Protein AF-A0A971E4D1-F1 (afdb_monomer)

Secondary structure (DSSP, 8-state):
--PPP-HHHHHHHHHTS---HHHHHHHTTS-HHHHHHHHHHHHHTTS------

Nearest PDB structures (foldseek):
  2w48-assembly1_A  TM=9.307E-01  e=1.385E-03  Klebsiella pneumoniae
  7bhy-assembly1_B  TM=9.370E-01  e=3.025E-03  Bacillus subtilis subsp. subtilis str. 168
  7bhy-assembly1_A  TM=9.304E-01  e=3.228E-03  Bacillus subtilis subsp. subtilis str. 168
  7bhy-assembly2_C-2  TM=9.200E-01  e=7.522E-03  Bacillus subtilis subsp. subtilis str. 168
  3c57-assembly1_A  TM=6.266E-01  e=9.280E-01  Mycobacterium tuberculosis

Structure (mmCIF, N/CA/C/O backbone):
data_AF-A0A971E4D1-F1
#
_entry.id   AF-A0A971E4D1-F1
#
loop_
_atom_site.group_PDB
_atom_site.id
_atom_site.type_symbol
_atom_site.label_atom_id
_atom_site.label_alt_id
_atom_site.label_comp_id
_atom_site.label_asym_id
_atom_site.label_entity_id
_atom_site.label_seq_id
_atom_site.pdbx_PDB_ins_code
_atom_site.Cartn_x
_atom_site.Cartn_y
_atom_site.Cartn_z
_atom_site.occupancy
_atom_site.B_iso_or_equiv
_atom_site.auth_seq_id
_atom_site.auth_comp_id
_atom_site.auth_asym_id
_atom_site.auth_atom_id
_atom_site.pdbx_PDB_model_num
ATOM 1 N N . MET A 1 1 ? -25.097 -2.054 6.472 1.00 42.50 1 MET A N 1
ATOM 2 C CA . MET A 1 1 ? -24.440 -2.121 5.149 1.00 42.50 1 MET A CA 1
ATOM 3 C C . MET A 1 1 ? -22.979 -2.443 5.385 1.00 42.50 1 MET A C 1
ATOM 5 O O . MET A 1 1 ? -22.320 -1.667 6.054 1.00 42.50 1 MET A O 1
ATOM 9 N N . SER 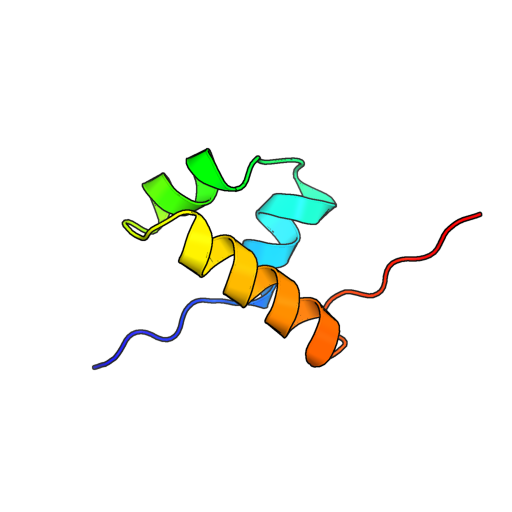A 1 2 ? -22.482 -3.593 4.932 1.00 48.88 2 SER A N 1
ATOM 10 C CA . SER A 1 2 ? -21.038 -3.853 4.965 1.00 48.88 2 SER A CA 1
ATOM 11 C C . SER A 1 2 ? -20.375 -2.942 3.932 1.00 48.88 2 SER A C 1
ATOM 13 O O . SER A 1 2 ? -20.491 -3.202 2.734 1.00 48.88 2 SER A O 1
ATOM 15 N N . GLU A 1 3 ? -19.754 -1.847 4.368 1.00 65.19 3 GLU A N 1
ATOM 16 C CA . GLU A 1 3 ? -19.014 -0.957 3.470 1.00 65.19 3 GLU A CA 1
ATOM 17 C C . GLU A 1 3 ? -17.881 -1.740 2.796 1.00 65.19 3 GLU A C 1
ATOM 19 O O . GLU A 1 3 ? -16.996 -2.306 3.442 1.00 65.19 3 GLU A O 1
ATOM 24 N N . ARG A 1 4 ? -17.948 -1.845 1.465 1.00 85.38 4 ARG A N 1
ATOM 25 C CA . ARG A 1 4 ? -16.869 -2.424 0.663 1.00 85.38 4 ARG A CA 1
ATOM 26 C C . ARG A 1 4 ? -15.755 -1.390 0.550 1.00 85.38 4 ARG A C 1
ATOM 28 O O . ARG A 1 4 ? -15.995 -0.288 0.077 1.00 85.38 4 ARG A O 1
ATOM 35 N N . LEU A 1 5 ? -14.536 -1.781 0.917 1.00 90.75 5 LEU A N 1
ATOM 36 C CA . LEU A 1 5 ? -13.355 -0.932 0.762 1.00 90.75 5 LEU A CA 1
ATOM 37 C C . LEU A 1 5 ? -13.102 -0.592 -0.723 1.00 90.75 5 LEU A C 1
ATOM 39 O O . LEU A 1 5 ? -13.145 -1.503 -1.564 1.00 90.75 5 LEU A O 1
ATOM 43 N N . PRO A 1 6 ? -12.790 0.672 -1.059 1.00 95.75 6 PRO A N 1
ATOM 44 C CA . PRO A 1 6 ? -12.521 1.104 -2.428 1.00 95.75 6 PRO A CA 1
ATOM 45 C C . PRO A 1 6 ? -11.124 0.646 -2.882 1.00 95.75 6 PRO A C 1
ATOM 47 O O . PRO A 1 6 ? -10.116 1.322 -2.699 1.00 95.75 6 PRO A O 1
ATOM 50 N N . ILE A 1 7 ? -11.054 -0.536 -3.505 1.00 96.56 7 ILE A N 1
ATOM 51 C CA . ILE A 1 7 ? -9.790 -1.195 -3.890 1.00 96.56 7 ILE A CA 1
ATOM 52 C C . ILE A 1 7 ? -8.915 -0.310 -4.791 1.00 96.56 7 ILE A C 1
ATOM 54 O O . ILE A 1 7 ? -7.709 -0.217 -4.571 1.00 96.56 7 ILE A O 1
ATOM 58 N N . ALA A 1 8 ? -9.511 0.332 -5.801 1.00 97.50 8 ALA A N 1
ATOM 59 C CA . ALA A 1 8 ? -8.774 1.163 -6.753 1.00 97.50 8 ALA A CA 1
ATOM 60 C C . ALA A 1 8 ? -8.197 2.428 -6.098 1.00 97.50 8 ALA A C 1
ATOM 62 O O . ALA A 1 8 ? -7.095 2.847 -6.433 1.00 97.50 8 ALA A O 1
ATOM 63 N N . GLU A 1 9 ? -8.916 3.017 -5.146 1.00 97.88 9 GLU A N 1
ATOM 64 C CA . GLU A 1 9 ? -8.465 4.206 -4.426 1.00 97.88 9 GLU A CA 1
ATOM 65 C C . GLU A 1 9 ? -7.308 3.879 -3.481 1.00 97.88 9 GLU A C 1
ATOM 67 O O . GLU A 1 9 ? -6.249 4.496 -3.573 1.00 97.88 9 GLU A O 1
ATOM 72 N N . ILE A 1 10 ? -7.458 2.828 -2.668 1.00 98.19 10 ILE A N 1
ATOM 73 C CA . ILE A 1 10 ? -6.399 2.334 -1.778 1.00 98.19 10 ILE A CA 1
ATOM 74 C C . ILE A 1 10 ? -5.136 1.972 -2.576 1.00 98.19 10 ILE A C 1
A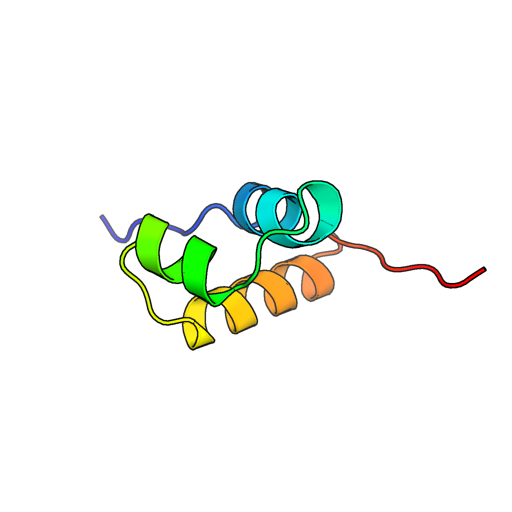TOM 76 O O . ILE A 1 10 ? -4.018 2.254 -2.141 1.00 98.19 10 ILE A O 1
ATOM 80 N N . ALA A 1 11 ? -5.297 1.374 -3.762 1.00 98.31 11 ALA A N 1
ATOM 81 C CA . ALA A 1 11 ? -4.183 1.078 -4.655 1.00 98.31 11 ALA A CA 1
ATOM 82 C C . ALA A 1 11 ? -3.474 2.348 -5.151 1.00 98.31 11 ALA A C 1
ATOM 84 O O . ALA A 1 11 ? -2.248 2.396 -5.081 1.00 98.31 11 ALA A O 1
ATOM 85 N N . ARG A 1 12 ? -4.207 3.383 -5.588 1.00 98.31 12 ARG A N 1
ATOM 86 C CA . ARG A 1 12 ? -3.612 4.668 -6.000 1.00 98.31 12 ARG A CA 1
ATOM 87 C C . ARG A 1 12 ? -2.865 5.350 -4.861 1.00 98.31 12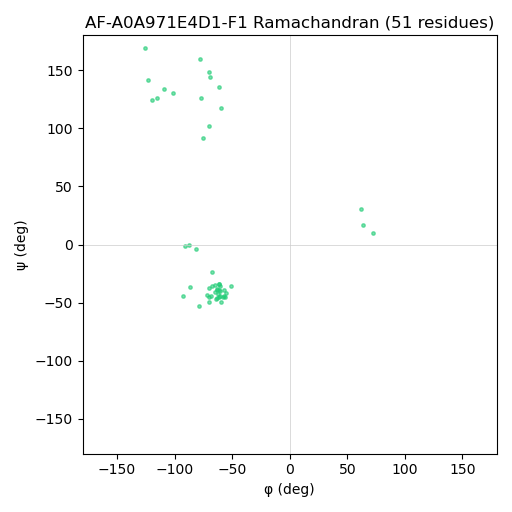 ARG A C 1
ATOM 89 O O . ARG A 1 12 ? -1.724 5.761 -5.039 1.00 98.31 12 ARG A O 1
ATOM 96 N N . MET A 1 13 ? -3.451 5.391 -3.665 1.00 98.38 13 MET A N 1
ATOM 97 C CA . MET A 1 13 ? -2.787 5.961 -2.487 1.00 98.38 13 MET A CA 1
ATOM 98 C C . MET A 1 13 ? -1.424 5.308 -2.222 1.00 98.38 13 MET A C 1
ATOM 100 O O . MET A 1 13 ? -0.464 6.004 -1.898 1.00 98.38 13 MET A O 1
ATOM 104 N N . TYR A 1 14 ? -1.331 3.984 -2.369 1.00 98.62 14 TYR A N 1
ATOM 105 C CA . TYR A 1 14 ? -0.095 3.246 -2.124 1.00 98.62 14 TYR A CA 1
ATOM 106 C C . TYR A 1 14 ? 0.904 3.348 -3.286 1.00 98.62 14 TYR A C 1
ATOM 108 O O . TYR A 1 14 ? 2.063 3.691 -3.069 1.00 98.62 14 TYR A O 1
ATOM 116 N N . TYR A 1 15 ? 0.472 3.040 -4.512 1.00 98.06 15 TYR A N 1
ATOM 117 C CA . TYR A 1 15 ? 1.369 2.897 -5.662 1.00 98.06 15 TYR A CA 1
ATOM 118 C C . TYR A 1 15 ? 1.652 4.212 -6.392 1.00 98.06 15 TYR A C 1
ATOM 120 O O . TYR A 1 15 ? 2.771 4.401 -6.855 1.00 98.06 15 TYR A O 1
ATOM 128 N N . GLU A 1 16 ? 0.670 5.111 -6.498 1.00 97.75 16 GLU A N 1
ATOM 129 C CA . GLU A 1 16 ? 0.832 6.391 -7.204 1.00 97.75 16 GLU A CA 1
ATOM 130 C C . GLU A 1 16 ? 1.258 7.504 -6.248 1.00 97.75 16 GLU A C 1
ATOM 132 O O . GLU A 1 16 ? 2.166 8.271 -6.552 1.00 97.75 16 GLU A O 1
ATOM 137 N N . HIS A 1 17 ? 0.633 7.587 -5.070 1.00 98.12 17 HIS A N 1
ATOM 138 C CA . HIS A 1 17 ? 0.914 8.660 -4.109 1.00 98.12 17 HIS A CA 1
ATOM 139 C C . HIS A 1 17 ? 2.013 8.303 -3.097 1.00 98.12 17 HIS A C 1
ATOM 141 O O . HIS A 1 17 ? 2.330 9.114 -2.229 1.00 98.12 17 HIS A O 1
ATOM 147 N N . GLY A 1 18 ? 2.574 7.090 -3.161 1.00 98.00 18 GLY A N 1
ATOM 148 C CA . GLY A 1 18 ? 3.683 6.659 -2.306 1.00 98.00 18 GLY A CA 1
ATOM 149 C C . GLY A 1 18 ? 3.359 6.597 -0.809 1.00 98.00 18 GLY A C 1
ATOM 150 O O . GLY A 1 18 ? 4.274 6.563 0.017 1.00 98.00 18 GLY A O 1
ATOM 151 N N . ARG A 1 19 ? 2.076 6.591 -0.422 1.00 98.31 19 ARG A N 1
ATOM 152 C CA . ARG A 1 19 ? 1.689 6.498 0.990 1.00 98.31 19 ARG A CA 1
ATOM 153 C C . ARG A 1 19 ? 2.012 5.111 1.527 1.00 98.31 19 ARG A C 1
ATOM 155 O O . ARG A 1 19 ? 1.840 4.104 0.844 1.00 98.31 19 ARG A O 1
ATOM 162 N N . ASN A 1 20 ? 2.426 5.031 2.788 1.00 98.44 20 ASN A N 1
ATOM 163 C CA . ASN A 1 20 ? 2.621 3.737 3.433 1.00 98.44 20 ASN A CA 1
ATOM 164 C C . ASN A 1 20 ? 1.270 3.123 3.868 1.00 98.44 20 ASN A C 1
ATOM 166 O O . ASN A 1 20 ? 0.261 3.808 4.026 1.00 98.44 20 ASN A O 1
ATOM 170 N N . GLN A 1 21 ? 1.249 1.804 4.076 1.00 98.38 21 GLN A N 1
ATOM 171 C CA . GLN A 1 21 ? 0.020 1.074 4.420 1.00 98.38 21 GLN A CA 1
ATOM 172 C C . GLN A 1 21 ? -0.530 1.418 5.810 1.00 98.38 21 GLN A C 1
ATOM 174 O O . GLN A 1 21 ? -1.715 1.206 6.041 1.00 98.38 21 GLN A O 1
ATOM 179 N N . GLU A 1 22 ? 0.312 1.899 6.728 1.00 98.56 22 GLU A N 1
ATOM 180 C CA . GLU A 1 22 ? -0.088 2.250 8.094 1.00 98.56 22 GLU A CA 1
ATOM 181 C C . GLU A 1 22 ? -0.933 3.529 8.095 1.00 98.56 22 GLU A C 1
ATOM 183 O O . GLU A 1 22 ? -1.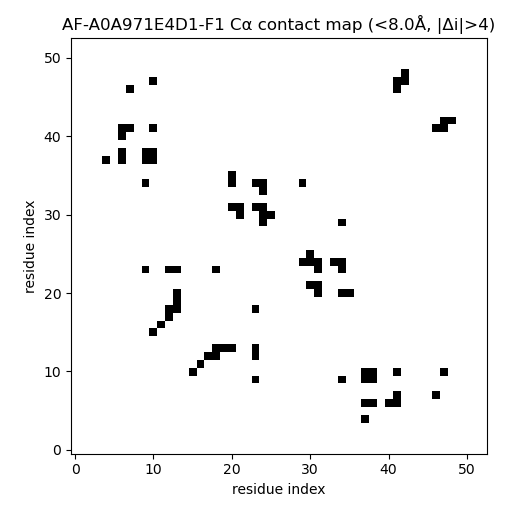990 3.581 8.717 1.00 98.56 22 GLU A O 1
ATOM 188 N N . ASP A 1 23 ? -0.522 4.536 7.327 1.00 98.38 23 ASP A N 1
ATOM 189 C CA . ASP A 1 23 ? -1.250 5.799 7.218 1.00 98.38 23 ASP A CA 1
ATOM 190 C C . ASP A 1 23 ? -2.572 5.631 6.469 1.00 98.38 23 ASP A C 1
ATOM 192 O O . ASP A 1 23 ? -3.578 6.221 6.856 1.00 98.38 23 ASP A O 1
ATOM 196 N N . ILE A 1 24 ? -2.598 4.786 5.433 1.00 98.38 24 ILE A N 1
ATOM 197 C CA . ILE A 1 24 ? -3.848 4.432 4.744 1.00 98.38 24 ILE A CA 1
ATOM 198 C C . ILE A 1 24 ? -4.770 3.668 5.709 1.00 98.38 24 ILE A C 1
ATOM 200 O O . ILE A 1 24 ? -5.968 3.915 5.759 1.00 98.38 24 ILE A O 1
ATOM 204 N N . ALA A 1 25 ? -4.228 2.757 6.518 1.00 98.12 25 ALA A N 1
ATOM 205 C CA . ALA A 1 25 ? -5.015 1.985 7.476 1.00 98.12 25 ALA A CA 1
ATOM 206 C C . ALA A 1 25 ? -5.690 2.875 8.533 1.00 98.12 25 ALA A C 1
ATOM 208 O O . ALA A 1 25 ? -6.877 2.694 8.809 1.00 98.12 25 ALA A O 1
ATOM 209 N N . LYS A 1 26 ? -4.959 3.865 9.063 1.00 98.19 26 LYS A N 1
ATOM 210 C CA . LYS A 1 26 ? -5.487 4.863 10.006 1.00 98.19 26 LYS A CA 1
ATOM 211 C C . LYS A 1 26 ? -6.629 5.679 9.408 1.00 98.19 26 LYS A C 1
ATOM 213 O O . LYS A 1 26 ? -7.641 5.858 10.072 1.00 98.19 26 LYS A O 1
ATOM 218 N N . GLU A 1 27 ? -6.485 6.131 8.163 1.00 96.94 27 GLU A N 1
ATOM 219 C CA . GLU A 1 27 ? -7.515 6.917 7.468 1.00 96.94 27 GLU A CA 1
ATOM 220 C C . GLU A 1 27 ? -8.825 6.143 7.292 1.00 96.94 27 GLU A C 1
ATOM 222 O O . GLU A 1 27 ? -9.904 6.690 7.494 1.00 96.94 27 GLU A O 1
ATOM 227 N N . TYR A 1 28 ? -8.729 4.849 6.989 1.00 95.94 28 TYR A N 1
ATOM 228 C CA . TYR A 1 28 ? -9.889 3.976 6.809 1.00 95.94 28 TYR A CA 1
ATOM 229 C C . TYR A 1 28 ? -10.383 3.329 8.114 1.00 95.94 28 TYR A C 1
ATOM 231 O O . TYR A 1 28 ? -11.329 2.544 8.080 1.00 95.94 28 TYR A O 1
ATOM 239 N N . GLY A 1 29 ? -9.744 3.598 9.260 1.00 96.88 29 GLY A N 1
ATOM 240 C CA . GLY A 1 29 ? -10.116 3.002 10.548 1.00 96.88 29 GLY A CA 1
ATOM 241 C C . GLY A 1 29 ? -9.996 1.472 10.586 1.00 96.88 29 GLY A C 1
ATOM 242 O O . GLY A 1 29 ? -10.760 0.800 11.276 1.00 96.88 29 GLY A O 1
ATOM 243 N N . ILE A 1 30 ? -9.060 0.898 9.826 1.00 95.94 30 ILE A N 1
ATOM 244 C CA . ILE A 1 30 ? -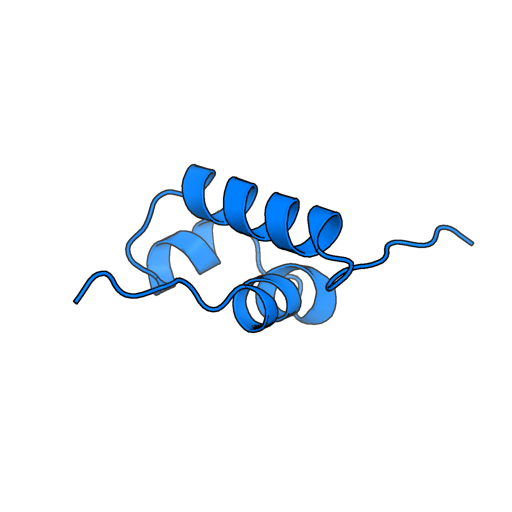8.867 -0.555 9.695 1.00 95.94 30 ILE A CA 1
ATOM 245 C C . ILE A 1 30 ? -7.429 -0.954 10.003 1.00 95.94 30 ILE A C 1
ATOM 247 O O . ILE A 1 30 ? -6.533 -0.129 10.109 1.00 95.94 30 ILE A O 1
ATOM 251 N N . SER A 1 31 ? -7.176 -2.258 10.133 1.00 97.94 31 SER A N 1
ATOM 252 C CA . SER A 1 31 ? -5.806 -2.740 10.320 1.00 97.94 31 SER A CA 1
ATOM 253 C C . SER A 1 31 ? -4.962 -2.589 9.049 1.00 97.94 31 SER A C 1
ATOM 255 O O . SER A 1 31 ? -5.442 -2.831 7.935 1.00 97.94 31 SER A O 1
ATOM 257 N N . ARG A 1 32 ? -3.654 -2.360 9.217 1.00 98.12 32 ARG A N 1
ATOM 258 C CA . ARG A 1 32 ? -2.660 -2.462 8.134 1.00 98.12 32 ARG A CA 1
ATOM 259 C C . ARG A 1 32 ? -2.748 -3.794 7.380 1.00 98.12 32 ARG A C 1
ATOM 261 O O . ARG A 1 32 ? -2.598 -3.834 6.161 1.00 98.12 32 ARG A O 1
ATOM 268 N N . SER A 1 33 ? -3.052 -4.893 8.079 1.00 98.06 33 SER A N 1
ATOM 269 C CA . SER A 1 33 ? -3.237 -6.208 7.446 1.00 98.06 33 SER A CA 1
ATOM 270 C C . SER A 1 33 ? -4.402 -6.223 6.445 1.00 98.06 33 SER A C 1
ATOM 272 O O . SER A 1 33 ? -4.326 -6.895 5.415 1.00 98.06 33 SER A O 1
ATOM 274 N N . THR A 1 34 ? -5.465 -5.454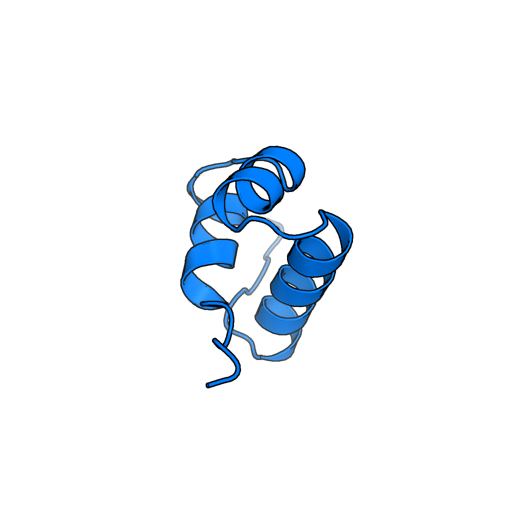 6.709 1.00 97.81 34 THR A N 1
ATOM 275 C CA . THR A 1 34 ? -6.599 -5.292 5.794 1.00 97.81 34 THR A CA 1
ATOM 276 C C . THR A 1 34 ? -6.173 -4.526 4.548 1.00 97.81 34 THR A C 1
ATOM 278 O O . THR A 1 34 ? -6.464 -4.989 3.449 1.00 97.81 34 THR A O 1
ATOM 281 N N . ILE A 1 35 ? -5.407 -3.440 4.696 1.00 98.31 35 ILE A N 1
ATOM 282 C CA . ILE A 1 35 ? -4.824 -2.713 3.556 1.00 98.31 35 ILE A CA 1
ATOM 283 C C . ILE A 1 35 ? -3.935 -3.631 2.712 1.00 98.31 35 ILE A C 1
ATOM 285 O O . ILE A 1 35 ? -4.093 -3.689 1.496 1.00 98.31 35 ILE A O 1
ATOM 289 N N . SER A 1 36 ? -3.073 -4.434 3.339 1.00 98.38 36 SER A N 1
ATOM 290 C CA . SER A 1 36 ? -2.241 -5.411 2.626 1.00 98.38 36 SER A CA 1
ATOM 291 C C . SER A 1 36 ? -3.075 -6.404 1.799 1.00 98.38 36 SER A C 1
ATOM 293 O O . SER A 1 36 ? -2.787 -6.636 0.620 1.00 98.38 36 SER A O 1
ATOM 295 N N . ARG A 1 37 ? -4.167 -6.938 2.372 1.00 98.31 37 ARG A N 1
ATOM 296 C CA . ARG A 1 37 ? -5.110 -7.815 1.654 1.00 98.31 37 ARG A CA 1
ATOM 297 C C . ARG A 1 37 ? -5.814 -7.098 0.500 1.00 98.31 37 ARG A C 1
ATOM 299 O O . ARG A 1 37 ? -5.983 -7.701 -0.557 1.00 98.31 37 ARG A O 1
ATOM 306 N N . VAL A 1 38 ? -6.197 -5.833 0.672 1.00 97.81 38 VAL A N 1
ATOM 307 C CA . VAL A 1 38 ? -6.805 -5.018 -0.393 1.00 97.81 38 VAL A CA 1
ATOM 308 C C . VAL A 1 38 ? -5.826 -4.802 -1.545 1.00 97.81 38 VAL A C 1
ATOM 310 O O . VAL A 1 38 ? -6.188 -5.039 -2.694 1.00 97.81 38 VAL A O 1
ATOM 313 N N . LEU A 1 39 ? -4.576 -4.436 -1.254 1.00 98.38 39 LEU A N 1
ATOM 314 C CA . LEU A 1 39 ? -3.540 -4.250 -2.274 1.00 98.38 39 LEU A CA 1
ATOM 315 C C . LEU A 1 39 ? -3.228 -5.556 -3.010 1.00 98.38 39 LEU A C 1
ATOM 317 O O . LEU A 1 39 ? -3.037 -5.548 -4.224 1.00 98.38 39 LEU A O 1
ATOM 321 N N . LYS A 1 40 ? -3.213 -6.693 -2.299 1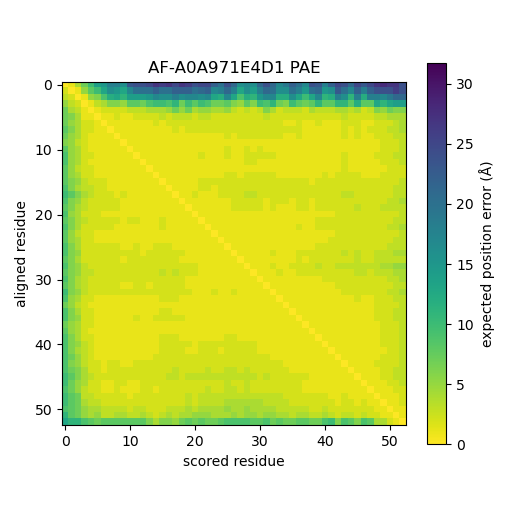.00 98.19 40 LYS A N 1
ATOM 322 C CA . LYS A 1 40 ? -3.107 -8.015 -2.932 1.00 98.19 40 LYS A CA 1
ATOM 323 C C . LYS A 1 40 ? -4.275 -8.257 -3.885 1.00 98.19 40 LYS A C 1
ATOM 325 O O . LYS A 1 40 ? -4.047 -8.555 -5.050 1.00 98.19 40 LYS A O 1
ATOM 330 N N . ARG A 1 41 ? -5.504 -8.023 -3.427 1.00 97.69 41 ARG A N 1
ATOM 331 C CA . ARG A 1 41 ? -6.706 -8.169 -4.251 1.00 97.69 41 ARG A CA 1
ATOM 332 C C . ARG A 1 41 ? -6.701 -7.246 -5.473 1.00 97.69 41 ARG A C 1
ATOM 334 O O . ARG A 1 41 ? -7.175 -7.652 -6.525 1.00 97.69 41 ARG A O 1
ATOM 341 N N . ALA A 1 42 ? -6.156 -6.036 -5.361 1.00 98.00 42 ALA A N 1
ATOM 342 C CA . ALA A 1 42 ? -5.999 -5.129 -6.496 1.00 98.00 42 ALA A CA 1
ATOM 343 C C . ALA A 1 42 ? -5.109 -5.737 -7.594 1.00 98.00 42 ALA A C 1
ATOM 345 O O . ALA A 1 42 ? -5.428 -5.621 -8.776 1.00 98.00 42 ALA A O 1
ATOM 346 N N . ARG A 1 43 ? -4.031 -6.432 -7.209 1.00 97.88 43 ARG A N 1
ATOM 347 C CA . ARG A 1 43 ? -3.173 -7.165 -8.153 1.00 97.88 43 ARG A CA 1
ATOM 348 C C . ARG A 1 43 ? -3.880 -8.389 -8.729 1.00 97.88 43 ARG A C 1
ATOM 350 O O . ARG A 1 43 ? -3.869 -8.568 -9.940 1.00 97.88 43 ARG A O 1
ATOM 357 N N . ASP A 1 44 ? -4.547 -9.175 -7.885 1.00 97.94 44 ASP A N 1
ATOM 358 C CA . ASP A 1 44 ? -5.255 -10.392 -8.309 1.00 97.94 44 ASP A CA 1
ATOM 359 C C . ASP A 1 44 ? -6.389 -10.082 -9.310 1.00 97.94 44 ASP A C 1
ATOM 361 O O . ASP A 1 44 ? -6.644 -10.855 -10.227 1.00 97.94 44 ASP A O 1
ATOM 365 N N . LEU A 1 45 ? -7.050 -8.925 -9.167 1.00 96.88 45 LEU A N 1
ATOM 366 C CA . LEU A 1 45 ? -8.087 -8.440 -10.087 1.00 96.88 45 LEU A CA 1
ATOM 367 C C . LEU A 1 45 ? -7.528 -7.756 -11.348 1.00 96.88 45 LEU A C 1
ATOM 369 O O . LEU A 1 45 ? -8.307 -7.322 -12.193 1.00 96.88 45 LEU A O 1
ATOM 373 N N . GLY A 1 46 ? -6.207 -7.597 -11.468 1.00 96.94 46 GLY A N 1
ATOM 374 C CA . GLY A 1 46 ? -5.578 -6.879 -12.578 1.00 96.94 46 GLY A CA 1
ATOM 375 C C . GLY A 1 46 ? -5.761 -5.356 -12.549 1.00 96.94 46 GLY A C 1
ATOM 376 O O . GLY A 1 46 ? -5.400 -4.694 -13.518 1.00 96.94 46 GLY A O 1
ATOM 377 N N . ILE A 1 47 ? -6.278 -4.790 -11.449 1.00 96.88 47 ILE A N 1
ATOM 378 C CA . ILE A 1 47 ? -6.384 -3.333 -11.235 1.00 96.88 47 ILE A CA 1
ATOM 379 C C . ILE A 1 47 ? -4.984 -2.714 -11.144 1.00 96.88 47 ILE A C 1
ATOM 381 O O . ILE A 1 47 ? -4.763 -1.600 -11.605 1.00 96.88 47 ILE A O 1
ATOM 385 N N . VAL A 1 48 ? -4.033 -3.448 -10.561 1.00 97.81 48 VAL A N 1
ATOM 386 C CA . VAL A 1 48 ? -2.622 -3.061 -10.493 1.00 97.81 48 VAL A CA 1
ATOM 387 C C . VAL A 1 48 ? -1.791 -4.054 -11.293 1.00 97.81 48 VAL A C 1
ATOM 389 O O . VAL A 1 48 ? -1.818 -5.253 -11.015 1.00 97.81 48 V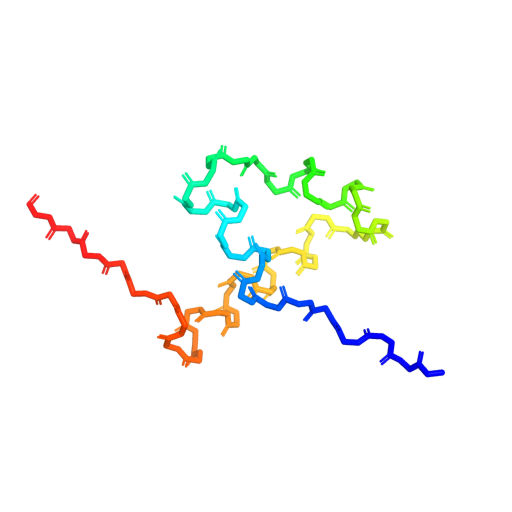AL A O 1
ATOM 392 N N . ARG A 1 49 ? -0.993 -3.544 -12.233 1.00 96.94 49 ARG A N 1
ATOM 393 C CA . ARG A 1 49 ? 0.035 -4.301 -12.953 1.00 96.94 49 ARG A CA 1
ATOM 394 C C . ARG A 1 49 ? 1.394 -3.667 -12.677 1.00 96.94 49 ARG A C 1
ATOM 396 O O . ARG A 1 49 ? 1.574 -2.479 -12.909 1.00 96.94 49 ARG A O 1
ATOM 403 N N . ILE A 1 50 ? 2.334 -4.461 -12.176 1.00 95.00 50 ILE A N 1
ATOM 404 C CA . ILE A 1 50 ? 3.702 -4.019 -11.885 1.00 95.00 50 ILE A CA 1
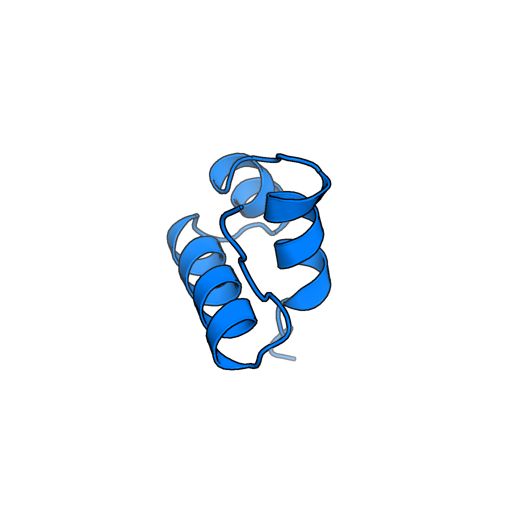ATOM 405 C C . ILE A 1 50 ? 4.594 -4.510 -13.026 1.00 95.00 50 ILE A C 1
ATOM 407 O O . ILE A 1 50 ? 4.531 -5.687 -13.378 1.00 95.00 50 ILE A O 1
ATOM 411 N N . SER A 1 51 ? 5.403 -3.616 -13.594 1.00 96.06 51 SER A N 1
ATOM 412 C CA . SER A 1 51 ? 6.418 -3.933 -14.603 1.00 96.06 51 SER A CA 1
ATOM 413 C C . SER A 1 51 ? 7.780 -3.466 -14.107 1.00 96.06 51 SER A C 1
ATOM 415 O O . SER A 1 51 ? 7.876 -2.405 -13.495 1.00 96.06 51 SER A O 1
ATOM 417 N N . ILE A 1 52 ? 8.816 -4.253 -14.376 1.00 94.94 52 ILE A N 1
ATOM 418 C CA . ILE A 1 52 ? 10.217 -3.910 -14.111 1.00 94.94 52 ILE A CA 1
ATOM 419 C C . ILE A 1 52 ? 10.862 -3.663 -15.478 1.00 94.94 52 ILE A C 1
ATOM 421 O O . ILE A 1 52 ? 10.606 -4.441 -16.400 1.00 94.94 52 ILE A O 1
ATOM 425 N N . VAL A 1 53 ? 11.622 -2.574 -15.615 1.00 92.50 53 VAL A N 1
ATOM 426 C CA . VAL A 1 53 ? 12.328 -2.173 -16.848 1.00 92.50 53 VAL A CA 1
ATOM 427 C C . VAL A 1 53 ? 13.831 -2.163 -16.640 1.00 92.50 53 VAL A C 1
ATOM 429 O O . VAL A 1 53 ? 14.250 -1.929 -15.483 1.00 92.50 53 VAL A O 1
#

Foldseek 3Di:
DPDDDPLLVLLCCCPVVVDDLCVVCVVVVHDSVVSVVSNVVCVVVVVDDDDDD

pLDDT: mean 94.59, std 10.85, range [42.5, 98.62]

Radius of gyration: 11.09 Å; Cα contacts (8 Å, |Δi|>4): 43; chains: 1; bounding box: 37×19×27 Å

Mean predicted aligned error: 3.0 Å

Sequence (53 aa):
MSERLPIAEIARMYYEHGRNQEDIAKEYGISRSTISRVLKRARDLGIVRISIV

Solvent-accessible surface area (backbone atoms only — not comparable to full-atom values): 3291 Å² total; per-residue (Å²): 130,88,82,76,77,61,44,70,56,58,38,41,43,38,74,74,66,65,44,57,54,60,63,54,11,60,76,70,76,48,54,43,69,55,43,53,51,40,48,50,49,26,41,77,72,60,78,46,83,89,84,89,134